Protein AF-A0A953Y9R3-F1 (afdb_monomer_lite)

Structure (mmCIF, N/CA/C/O backbone):
data_AF-A0A953Y9R3-F1
#
_entry.id   AF-A0A953Y9R3-F1
#
loop_
_atom_site.group_PDB
_atom_site.id
_atom_site.type_symbol
_atom_site.label_atom_id
_atom_site.label_alt_id
_atom_site.label_comp_id
_atom_site.label_asym_id
_atom_site.label_entity_id
_atom_site.label_seq_id
_atom_site.pdbx_PDB_ins_code
_atom_site.Cartn_x
_atom_site.Cartn_y
_atom_site.Cartn_z
_atom_site.occupancy
_atom_site.B_iso_or_equiv
_atom_site.auth_seq_id
_atom_site.auth_comp_id
_atom_site.auth_asym_id
_atom_site.auth_atom_id
_atom_site.pdbx_PDB_model_num
ATOM 1 N N . ALA A 1 1 ? 25.448 0.856 -17.865 1.00 59.06 1 ALA A N 1
ATOM 2 C CA . ALA A 1 1 ? 25.068 -0.348 -17.097 1.00 59.06 1 ALA A CA 1
ATOM 3 C C . ALA A 1 1 ? 24.646 -0.024 -15.657 1.00 59.06 1 ALA A C 1
ATOM 5 O O . ALA A 1 1 ? 23.555 -0.421 -15.285 1.00 59.06 1 ALA A O 1
ATOM 6 N N . GLY A 1 2 ? 25.423 0.737 -14.866 1.00 58.81 2 GLY A N 1
ATOM 7 C CA . GLY A 1 2 ? 25.113 0.990 -13.441 1.00 58.81 2 GLY A CA 1
ATOM 8 C C . GLY A 1 2 ? 23.770 1.679 -13.139 1.00 58.81 2 GLY A C 1
ATOM 9 O O . GLY A 1 2 ? 23.054 1.242 -12.250 1.00 58.81 2 GLY A O 1
ATOM 10 N N . TRP A 1 3 ? 23.375 2.696 -13.913 1.00 49.78 3 TRP A N 1
ATOM 11 C CA . TRP A 1 3 ? 22.114 3.427 -13.693 1.00 49.78 3 TRP A CA 1
ATOM 12 C C . TRP A 1 3 ? 20.852 2.580 -13.880 1.00 49.78 3 TRP A C 1
ATOM 14 O O . TRP A 1 3 ? 19.863 2.800 -13.192 1.00 49.78 3 TRP A O 1
ATOM 24 N N . LEU A 1 4 ? 20.900 1.589 -14.775 1.00 56.12 4 LEU A N 1
ATOM 25 C CA . LEU A 1 4 ? 19.766 0.702 -15.023 1.00 56.12 4 LEU A CA 1
ATOM 26 C C . LEU A 1 4 ? 19.543 -0.229 -13.823 1.00 56.12 4 LEU A C 1
ATOM 28 O O . LEU A 1 4 ? 18.420 -0.376 -13.372 1.00 56.12 4 LEU A O 1
ATOM 32 N N . VAL A 1 5 ? 20.625 -0.767 -13.247 1.00 59.78 5 VAL A N 1
ATOM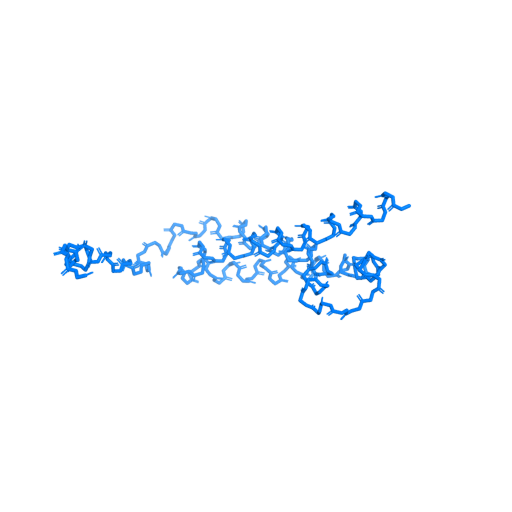 33 C CA . VAL A 1 5 ? 20.586 -1.633 -12.054 1.00 59.78 5 VAL A CA 1
ATOM 34 C C . VAL A 1 5 ? 20.070 -0.880 -10.821 1.00 59.78 5 VAL A C 1
ATOM 36 O O . VAL A 1 5 ? 19.333 -1.434 -10.008 1.00 59.78 5 VAL A O 1
ATOM 39 N N . VAL A 1 6 ? 20.417 0.402 -10.680 1.00 61.16 6 VAL A N 1
ATOM 40 C CA . VAL A 1 6 ? 19.901 1.254 -9.592 1.00 61.16 6 VAL A CA 1
ATOM 41 C C . VAL A 1 6 ? 18.417 1.584 -9.801 1.00 61.16 6 VAL A C 1
ATOM 43 O O . VAL A 1 6 ? 17.641 1.557 -8.850 1.00 61.16 6 VAL A O 1
ATOM 46 N N . ALA A 1 7 ? 17.994 1.845 -11.040 1.00 61.16 7 ALA A N 1
ATOM 47 C CA . ALA A 1 7 ? 16.589 2.099 -11.353 1.00 61.16 7 ALA A CA 1
ATOM 48 C C . ALA A 1 7 ? 15.705 0.854 -11.142 1.00 61.16 7 ALA A C 1
ATOM 50 O O . ALA A 1 7 ? 14.636 0.964 -10.546 1.00 61.16 7 ALA A O 1
ATOM 51 N N . THR A 1 8 ? 16.158 -0.335 -11.558 1.00 62.16 8 THR A N 1
ATOM 52 C CA . THR A 1 8 ? 15.416 -1.595 -11.368 1.00 62.16 8 THR A CA 1
ATOM 53 C C . THR A 1 8 ? 15.257 -1.972 -9.902 1.00 62.16 8 THR A C 1
ATOM 55 O O . THR A 1 8 ? 14.164 -2.333 -9.469 1.00 62.16 8 THR A O 1
ATOM 58 N N . SER A 1 9 ? 16.334 -1.852 -9.125 1.00 69.31 9 SER A N 1
ATOM 59 C CA . SER A 1 9 ? 16.309 -2.102 -7.681 1.00 69.31 9 SER A CA 1
ATOM 60 C C . SER A 1 9 ? 15.438 -1.088 -6.940 1.00 69.31 9 SER A C 1
ATOM 62 O O . SER A 1 9 ? 14.701 -1.477 -6.037 1.00 69.31 9 SER A O 1
ATOM 64 N N . GLY A 1 10 ? 15.440 0.179 -7.365 1.00 74.19 10 GLY A N 1
ATOM 65 C CA . GLY A 1 10 ? 14.557 1.213 -6.823 1.00 74.19 10 GLY A CA 1
ATOM 66 C C . GLY A 1 10 ? 13.074 0.957 -7.106 1.00 74.19 10 GLY A C 1
ATOM 67 O O . GLY A 1 10 ? 12.260 1.038 -6.189 1.00 74.19 10 GLY A O 1
ATOM 68 N N . CYS A 1 11 ? 12.712 0.600 -8.344 1.00 79.38 11 CYS A N 1
ATOM 69 C CA . CYS A 1 11 ? 11.326 0.280 -8.710 1.00 79.38 11 CYS A CA 1
ATOM 70 C C . CYS A 1 11 ? 10.805 -0.945 -7.953 1.00 79.38 11 CYS A C 1
ATOM 72 O O . CYS A 1 11 ? 9.733 -0.883 -7.350 1.00 79.38 11 CYS A O 1
ATOM 74 N N . ARG A 1 12 ? 11.603 -2.019 -7.917 1.00 78.75 12 ARG A N 1
ATOM 75 C CA . ARG A 1 12 ? 11.283 -3.232 -7.163 1.00 78.75 12 ARG A CA 1
ATOM 76 C C . ARG A 1 12 ? 11.130 -2.948 -5.669 1.00 78.75 12 ARG A C 1
ATOM 78 O O . ARG A 1 12 ? 10.132 -3.351 -5.080 1.00 78.75 12 ARG A O 1
ATOM 85 N N . GLY A 1 13 ? 12.075 -2.212 -5.082 1.00 82.38 13 GLY A N 1
ATOM 86 C CA . GLY A 1 13 ? 12.032 -1.837 -3.669 1.00 82.38 13 GLY A CA 1
ATOM 87 C C . GLY A 1 13 ? 10.820 -0.970 -3.322 1.00 82.38 13 GLY A C 1
ATOM 88 O O . GLY A 1 13 ? 10.203 -1.180 -2.284 1.00 82.38 13 GLY A O 1
ATOM 89 N N . ALA A 1 14 ? 10.418 -0.048 -4.203 1.00 84.62 14 ALA A N 1
ATOM 90 C CA . ALA A 1 14 ? 9.204 0.748 -4.015 1.00 84.62 14 ALA A CA 1
ATOM 91 C C . ALA A 1 14 ? 7.930 -0.114 -4.062 1.00 84.62 14 ALA A C 1
ATOM 93 O O . ALA A 1 14 ? 7.031 0.071 -3.240 1.00 84.62 14 ALA A O 1
ATOM 94 N N . GLY A 1 15 ? 7.865 -1.082 -4.982 1.00 85.31 15 GLY A N 1
ATOM 95 C CA . GLY A 1 15 ? 6.776 -2.056 -5.049 1.00 85.31 15 GLY A CA 1
ATOM 96 C C . GLY A 1 15 ? 6.677 -2.902 -3.779 1.00 85.31 15 GLY A C 1
ATOM 97 O O . GLY A 1 15 ? 5.613 -2.959 -3.162 1.00 85.31 15 GLY A O 1
ATOM 98 N N . GLU A 1 16 ? 7.791 -3.495 -3.349 1.00 88.06 16 GLU A N 1
ATOM 99 C CA . GLU A 1 16 ? 7.875 -4.308 -2.128 1.00 88.06 16 GLU A CA 1
ATOM 100 C C . GLU A 1 16 ? 7.519 -3.490 -0.878 1.00 88.06 16 GLU A C 1
ATOM 102 O O . GLU A 1 16 ? 6.675 -3.918 -0.094 1.00 88.06 16 GLU A O 1
ATOM 107 N N . TRP A 1 17 ? 8.059 -2.277 -0.739 1.00 89.94 17 TRP A N 1
ATOM 108 C CA . TRP A 1 17 ? 7.750 -1.388 0.382 1.00 89.94 17 TRP A CA 1
ATOM 109 C C . TRP A 1 17 ? 6.277 -0.968 0.414 1.00 89.94 17 TRP A C 1
ATOM 111 O O . TRP A 1 17 ? 5.654 -0.983 1.471 1.00 89.94 17 TRP A O 1
ATOM 121 N N . SER A 1 18 ? 5.682 -0.635 -0.736 1.00 88.94 18 SER A N 1
ATOM 122 C CA . SER A 1 18 ? 4.258 -0.278 -0.793 1.00 88.94 18 SER A CA 1
ATOM 123 C C . SER A 1 18 ? 3.346 -1.459 -0.438 1.00 88.94 18 SER A C 1
ATOM 125 O O . SER A 1 18 ? 2.307 -1.272 0.198 1.00 88.94 18 SER A O 1
ATOM 127 N N . SER A 1 19 ? 3.752 -2.679 -0.805 1.00 90.19 19 SER A N 1
ATOM 128 C CA . SER A 1 19 ? 3.064 -3.909 -0.416 1.00 90.19 19 SER A CA 1
ATOM 129 C C . SER A 1 19 ? 3.183 -4.160 1.084 1.00 90.19 19 SER A C 1
ATOM 131 O O . SER A 1 19 ? 2.187 -4.506 1.714 1.00 90.19 19 SER A O 1
ATOM 133 N N . ASP A 1 20 ? 4.376 -3.991 1.650 1.00 91.56 20 ASP A N 1
ATOM 134 C CA . ASP A 1 20 ? 4.630 -4.158 3.083 1.00 91.56 20 ASP A CA 1
ATOM 135 C C . ASP A 1 20 ? 3.845 -3.136 3.915 1.00 91.56 20 ASP A C 1
ATOM 137 O O . ASP A 1 20 ? 3.179 -3.497 4.888 1.00 91.56 20 ASP A O 1
ATOM 141 N N . LEU A 1 21 ? 3.815 -1.879 3.461 1.00 89.50 21 LEU A N 1
ATOM 142 C CA . LEU A 1 21 ? 2.994 -0.823 4.043 1.00 89.50 21 LEU A CA 1
ATOM 143 C C . LEU A 1 21 ? 1.518 -1.233 4.061 1.00 89.50 21 LEU A C 1
ATOM 145 O O . LEU A 1 21 ? 0.903 -1.204 5.121 1.00 89.50 21 LEU A O 1
ATOM 149 N N . TYR A 1 22 ? 0.969 -1.661 2.918 1.00 91.69 22 TYR A N 1
ATOM 150 C CA . TYR A 1 22 ? -0.423 -2.104 2.813 1.00 91.69 22 TYR A CA 1
ATOM 151 C C . TYR A 1 22 ? -0.739 -3.281 3.746 1.00 91.69 22 TYR A C 1
ATOM 153 O O . TYR A 1 22 ? -1.766 -3.263 4.432 1.00 91.69 22 TYR A O 1
ATOM 161 N N . VAL A 1 23 ? 0.118 -4.306 3.777 1.00 93.12 23 VAL A N 1
ATOM 162 C CA . VAL A 1 23 ? -0.063 -5.490 4.634 1.00 93.12 23 VAL A CA 1
ATOM 163 C C . VAL A 1 23 ? -0.035 -5.084 6.104 1.00 93.12 23 VAL A C 1
ATOM 165 O O . VAL A 1 23 ? -0.937 -5.446 6.854 1.00 93.12 23 VAL A O 1
ATOM 168 N N . THR A 1 24 ? 0.937 -4.263 6.496 1.00 90.56 24 THR A N 1
ATOM 169 C CA . THR A 1 24 ? 1.081 -3.792 7.876 1.00 90.56 24 THR A CA 1
ATOM 170 C C . THR A 1 24 ? -0.118 -2.951 8.305 1.00 90.56 24 THR A C 1
ATOM 172 O O . THR A 1 24 ? -0.713 -3.203 9.351 1.00 9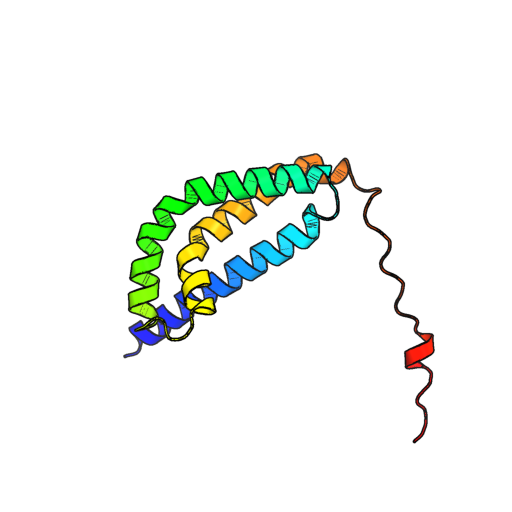0.56 24 THR A O 1
ATOM 175 N N . THR A 1 25 ? -0.531 -1.969 7.499 1.00 89.88 25 THR A N 1
ATOM 176 C CA . THR A 1 25 ? -1.645 -1.087 7.872 1.00 89.88 25 THR A CA 1
ATOM 177 C C . THR A 1 25 ? -2.988 -1.806 7.824 1.00 89.88 25 THR A C 1
ATOM 179 O O . THR A 1 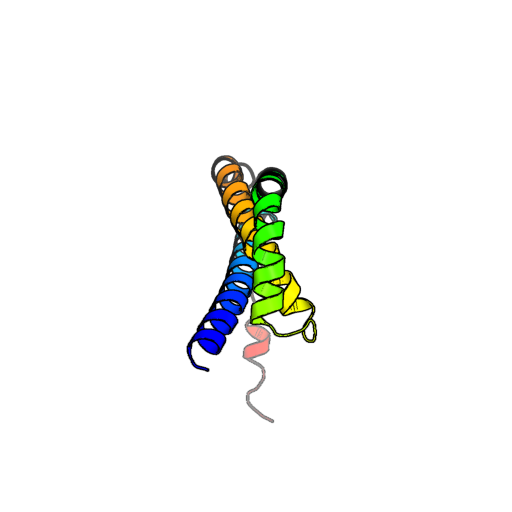25 ? -3.832 -1.566 8.686 1.00 89.88 25 THR A O 1
ATOM 182 N N . SER A 1 26 ? -3.193 -2.723 6.874 1.00 89.44 26 SER A N 1
ATOM 183 C CA . SER A 1 26 ? -4.409 -3.543 6.860 1.00 89.44 26 SER A CA 1
ATOM 184 C C . SER A 1 26 ? -4.477 -4.452 8.085 1.00 89.44 26 SER A C 1
ATOM 186 O O . SER A 1 26 ? -5.486 -4.409 8.778 1.00 89.44 26 SER A O 1
ATOM 188 N N . ALA A 1 27 ? -3.398 -5.157 8.441 1.00 88.38 27 ALA A N 1
ATOM 189 C CA . ALA A 1 27 ? -3.358 -6.000 9.637 1.00 88.38 27 ALA A CA 1
ATOM 190 C C . ALA A 1 27 ? -3.715 -5.239 10.928 1.00 88.38 27 ALA A C 1
ATOM 192 O O . ALA A 1 27 ? -4.374 -5.796 11.801 1.00 88.38 27 ALA A O 1
ATOM 193 N N . VAL A 1 28 ? -3.344 -3.957 11.030 1.00 87.88 28 VAL A N 1
ATOM 194 C CA . VAL A 1 28 ? -3.708 -3.106 12.173 1.00 87.88 28 VAL A CA 1
ATOM 195 C C . VAL A 1 28 ? -5.183 -2.697 12.136 1.00 87.88 28 VAL A C 1
ATOM 197 O O . VAL A 1 28 ? -5.881 -2.831 13.138 1.00 87.88 28 VAL A O 1
ATOM 200 N N . PHE A 1 29 ? -5.686 -2.178 11.012 1.00 87.12 29 PHE A N 1
ATOM 201 C CA . PHE A 1 29 ? -6.999 -1.518 10.989 1.00 87.12 29 PHE A CA 1
ATOM 202 C C . PHE A 1 29 ? -8.174 -2.430 10.624 1.00 87.12 29 PHE A C 1
ATOM 204 O O . PHE A 1 29 ? -9.300 -2.124 11.019 1.00 87.12 29 PHE A O 1
ATOM 211 N N . THR A 1 30 ? -7.963 -3.520 9.883 1.00 86.81 30 THR A N 1
ATOM 212 C CA . THR A 1 30 ? -9.053 -4.386 9.395 1.00 86.81 30 THR A CA 1
ATOM 213 C C . THR A 1 30 ? -9.687 -5.318 10.432 1.00 86.81 30 THR A C 1
ATOM 215 O O . THR A 1 30 ? -10.857 -5.646 10.234 1.00 86.81 30 THR A O 1
ATOM 218 N N . PRO A 1 31 ? -9.015 -5.744 11.525 1.00 86.44 31 PRO A N 1
ATOM 219 C CA . PRO A 1 31 ? -9.659 -6.561 12.560 1.00 86.44 31 PRO A CA 1
ATOM 220 C C . PRO A 1 31 ? -10.820 -5.853 13.272 1.00 86.44 31 PRO A C 1
ATOM 222 O O . PRO A 1 31 ? -11.791 -6.488 13.672 1.00 86.44 31 PRO A O 1
ATOM 225 N N . ASN A 1 32 ? -10.752 -4.527 13.406 1.00 83.94 32 ASN A N 1
ATOM 226 C CA . ASN A 1 32 ? -11.844 -3.725 13.945 1.00 83.94 32 ASN A CA 1
ATOM 227 C C . ASN A 1 32 ? -12.756 -3.269 12.784 1.00 83.94 32 ASN A C 1
ATOM 229 O O . ASN A 1 32 ? -12.292 -2.556 11.898 1.00 83.94 32 ASN A O 1
ATOM 233 N N . PRO A 1 33 ? -14.060 -3.605 12.777 1.00 84.19 33 PRO A N 1
ATOM 234 C CA . PRO A 1 33 ? -14.949 -3.302 11.654 1.00 84.19 33 PRO A CA 1
ATOM 235 C C . PRO A 1 33 ? -15.143 -1.796 11.413 1.00 84.19 33 PRO A C 1
ATOM 237 O O . PRO A 1 33 ? -15.277 -1.374 10.263 1.00 84.19 33 PRO A O 1
ATOM 240 N N . ALA A 1 34 ? -15.126 -0.974 12.468 1.00 85.19 34 ALA A N 1
ATOM 241 C CA . ALA A 1 34 ? -15.267 0.475 12.346 1.00 85.19 34 ALA A CA 1
ATOM 242 C C . ALA A 1 34 ? -14.034 1.097 11.674 1.00 85.19 34 ALA A C 1
ATOM 244 O O . ALA A 1 34 ? -14.183 1.885 10.740 1.00 85.19 34 ALA A O 1
ATOM 245 N N . SER A 1 35 ? -12.828 0.697 12.093 1.00 87.38 35 SER A N 1
ATOM 246 C CA . SER A 1 35 ? -11.589 1.145 11.447 1.00 87.38 35 SER A CA 1
ATOM 247 C C . SER A 1 35 ? -11.337 0.470 10.101 1.00 87.38 35 SER A C 1
ATOM 249 O O . SER A 1 35 ? -10.743 1.078 9.221 1.00 87.38 35 SER A O 1
ATOM 251 N N . GLY A 1 36 ? -11.817 -0.754 9.895 1.00 88.25 36 GLY A N 1
ATOM 252 C CA . GLY A 1 36 ? -11.687 -1.478 8.635 1.00 88.25 36 GLY A CA 1
ATOM 253 C C . GLY A 1 36 ? -12.475 -0.801 7.517 1.00 88.25 36 GLY A C 1
ATOM 254 O O . GLY A 1 36 ? -11.948 -0.588 6.425 1.00 88.25 36 GLY A O 1
ATOM 255 N N . LEU A 1 37 ? -13.713 -0.377 7.798 1.00 90.81 37 LEU A N 1
ATOM 256 C CA . LEU A 1 37 ? -14.530 0.373 6.840 1.00 90.81 37 LEU A CA 1
ATOM 257 C C . LEU A 1 37 ? -13.885 1.707 6.456 1.00 90.81 37 LEU A C 1
ATOM 259 O O . LEU A 1 37 ? -13.803 2.032 5.267 1.00 90.81 37 LEU A O 1
ATOM 263 N N . THR A 1 38 ? -13.391 2.473 7.432 1.00 91.38 38 THR A N 1
ATOM 264 C CA . THR A 1 38 ? -12.683 3.729 7.141 1.00 91.38 38 THR A CA 1
ATOM 265 C C . THR A 1 38 ? -11.373 3.484 6.403 1.00 91.38 38 THR A C 1
ATOM 267 O O . THR A 1 38 ? -11.040 4.255 5.502 1.00 91.38 38 THR A O 1
ATOM 270 N N . TYR A 1 39 ? -10.676 2.388 6.716 1.00 93.00 39 TYR A N 1
ATOM 271 C CA . TYR A 1 39 ? -9.414 2.022 6.085 1.00 93.00 39 TYR A CA 1
ATOM 272 C C . TYR A 1 39 ? -9.621 1.730 4.608 1.00 93.00 39 TYR A C 1
ATOM 274 O O . TYR A 1 39 ? -8.968 2.353 3.777 1.00 93.00 39 TYR A O 1
ATOM 282 N N . TYR A 1 40 ? -10.580 0.869 4.260 1.00 94.25 40 TYR A N 1
ATOM 283 C CA . TYR A 1 40 ? -10.872 0.559 2.861 1.00 94.25 40 TYR A CA 1
ATOM 284 C C . TYR A 1 40 ? -11.461 1.744 2.098 1.00 94.25 40 TYR A C 1
ATOM 286 O O . TYR A 1 40 ? -11.164 1.912 0.915 1.00 94.25 40 TYR A O 1
ATOM 294 N N . THR A 1 41 ? -12.236 2.603 2.764 1.00 94.75 41 THR A N 1
ATOM 295 C CA . THR A 1 41 ? -12.737 3.840 2.147 1.00 94.75 41 THR A CA 1
ATOM 296 C C . THR A 1 41 ? -11.581 4.779 1.800 1.00 94.75 41 THR A C 1
ATOM 298 O O . THR A 1 41 ? -11.480 5.242 0.663 1.00 94.75 41 THR A O 1
ATOM 301 N N . GLY A 1 42 ? -10.670 5.024 2.746 1.00 93.56 42 GLY A N 1
ATOM 302 C CA . GLY A 1 42 ? -9.482 5.842 2.505 1.00 93.56 42 GLY A CA 1
ATOM 303 C C . GLY A 1 42 ? -8.522 5.206 1.507 1.00 93.56 42 GLY A C 1
ATOM 304 O O . GLY A 1 42 ? -7.983 5.907 0.656 1.00 93.56 42 GLY A O 1
ATOM 305 N N . LEU A 1 43 ? -8.381 3.882 1.536 1.00 93.88 43 LEU A N 1
ATOM 306 C CA . LEU A 1 43 ? -7.587 3.139 0.570 1.00 93.88 43 LEU A CA 1
ATOM 307 C C . LEU A 1 43 ? -8.142 3.282 -0.841 1.00 93.88 43 LEU A C 1
ATOM 309 O O . 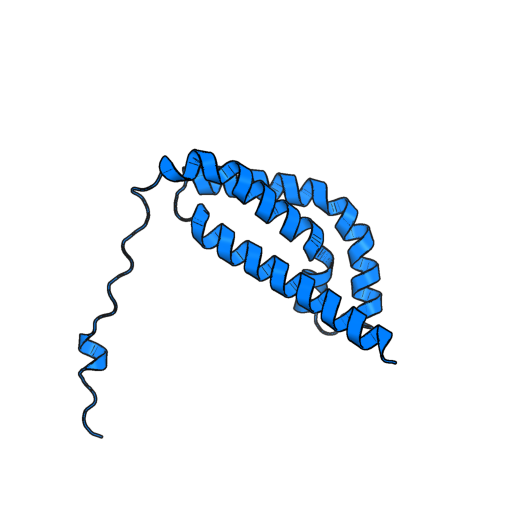LEU A 1 43 ? -7.383 3.613 -1.745 1.00 93.88 43 LEU A O 1
ATOM 313 N N . GLY A 1 44 ? -9.449 3.105 -1.034 1.00 94.75 44 GLY A N 1
ATOM 314 C CA . GLY A 1 44 ? -10.093 3.282 -2.334 1.00 94.75 44 GLY A CA 1
ATOM 315 C C . GLY A 1 44 ? -9.960 4.712 -2.861 1.00 94.75 44 GLY A C 1
ATOM 316 O O . GLY A 1 44 ? -9.594 4.911 -4.019 1.00 94.75 44 GLY A O 1
ATOM 317 N N . LEU A 1 45 ? -10.184 5.712 -2.002 1.00 94.44 45 LEU A N 1
ATOM 318 C CA . LEU A 1 45 ? -10.011 7.123 -2.362 1.00 94.44 45 LEU A CA 1
ATOM 319 C C . LEU A 1 45 ? -8.560 7.441 -2.731 1.00 94.44 45 LEU A C 1
ATOM 321 O O . LEU A 1 45 ? -8.304 8.057 -3.763 1.00 94.44 45 LEU A O 1
ATOM 325 N N . GLY A 1 46 ? -7.604 7.000 -1.916 1.00 92.31 46 GLY A N 1
ATOM 326 C CA . GLY A 1 46 ? -6.191 7.269 -2.144 1.00 92.31 46 GLY A CA 1
ATOM 327 C C . GLY A 1 46 ? -5.664 6.525 -3.368 1.00 92.31 46 GLY A C 1
ATOM 328 O O . GLY A 1 46 ? -4.904 7.087 -4.152 1.00 92.31 46 GLY A O 1
ATOM 329 N N . PHE A 1 47 ? -6.148 5.309 -3.608 1.00 91.56 47 PHE A N 1
ATOM 330 C CA . PHE A 1 47 ? -5.841 4.564 -4.820 1.00 91.56 47 PHE A CA 1
ATOM 331 C C . PHE A 1 47 ? -6.381 5.277 -6.064 1.00 91.56 47 PHE A C 1
ATOM 333 O O . PHE A 1 47 ? -5.646 5.448 -7.031 1.00 91.56 47 PHE A O 1
ATOM 340 N N . ALA A 1 48 ? -7.628 5.759 -6.038 1.00 92.88 48 ALA A N 1
ATOM 341 C CA . ALA A 1 48 ? -8.213 6.509 -7.149 1.00 92.88 48 ALA A CA 1
ATOM 342 C C . ALA A 1 48 ? -7.461 7.823 -7.428 1.00 92.88 48 ALA A C 1
ATOM 344 O O . ALA A 1 48 ? -7.212 8.158 -8.585 1.00 92.88 48 ALA A O 1
ATOM 345 N N . LEU A 1 49 ? -7.046 8.540 -6.378 1.00 91.50 49 LEU A N 1
ATOM 346 C CA . LEU A 1 49 ? -6.237 9.758 -6.493 1.00 91.50 49 LEU A CA 1
ATOM 347 C C . LEU A 1 49 ? -4.812 9.479 -6.984 1.00 91.50 49 LEU A C 1
ATOM 349 O O . LEU A 1 49 ? -4.235 10.300 -7.694 1.00 91.50 49 LEU A O 1
ATOM 353 N N . GLY A 1 50 ? -4.245 8.330 -6.615 1.00 87.44 50 GLY A N 1
ATOM 354 C CA . GLY A 1 50 ? -2.930 7.879 -7.059 1.00 87.44 50 GLY A CA 1
ATOM 355 C C . GLY A 1 50 ? -2.941 7.187 -8.424 1.00 87.44 50 GLY A C 1
ATOM 356 O O . GLY A 1 50 ? -1.887 7.048 -9.036 1.00 87.44 50 GLY A O 1
ATOM 357 N N . PHE A 1 51 ? -4.103 6.795 -8.948 1.00 89.00 51 PHE A N 1
ATOM 358 C CA . PHE A 1 51 ? -4.226 6.096 -10.229 1.00 89.00 51 PHE A CA 1
ATOM 359 C C . PHE A 1 51 ? -3.611 6.856 -11.421 1.00 89.00 51 PHE A C 1
ATOM 361 O O . PHE A 1 51 ? -2.940 6.226 -12.239 1.00 89.00 51 PHE A O 1
ATOM 368 N N . PRO A 1 52 ? -3.720 8.196 -11.532 1.00 88.81 52 PRO A N 1
ATOM 369 C CA . PRO A 1 52 ? -2.994 8.946 -12.557 1.00 88.81 52 PRO A CA 1
ATOM 370 C C . PRO A 1 52 ? -1.469 8.761 -12.482 1.00 88.81 52 PRO A C 1
ATOM 372 O O . PRO A 1 52 ? -0.799 8.770 -13.512 1.00 88.81 52 PRO A O 1
ATOM 375 N N . LEU A 1 53 ? -0.910 8.537 -11.287 1.00 85.44 53 LEU A N 1
ATOM 376 C CA . LEU A 1 53 ? 0.515 8.239 -11.104 1.00 85.44 53 LEU A CA 1
ATOM 377 C C . LEU A 1 53 ? 0.861 6.809 -11.550 1.00 85.44 53 LEU A C 1
ATOM 379 O O . LEU A 1 53 ? 2.001 6.560 -11.947 1.00 85.44 53 LEU A O 1
ATOM 383 N N . CYS A 1 54 ? -0.106 5.884 -11.562 1.00 84.69 54 CYS A N 1
ATOM 384 C CA . CYS A 1 54 ? 0.056 4.552 -12.161 1.00 84.69 54 CYS A CA 1
ATOM 385 C C . CYS A 1 54 ? 0.318 4.638 -13.669 1.00 84.69 54 CYS A C 1
ATOM 387 O O . CYS A 1 54 ? 1.128 3.882 -14.194 1.00 84.69 54 CYS A O 1
ATOM 389 N N . LEU A 1 55 ? -0.283 5.609 -14.367 1.00 82.56 55 LEU A N 1
ATOM 390 C CA . LEU A 1 55 ? -0.045 5.812 -15.804 1.00 82.56 55 LEU A CA 1
ATOM 391 C C . LEU A 1 55 ? 1.402 6.226 -16.115 1.00 82.56 55 LEU A C 1
ATOM 393 O O . LEU A 1 55 ? 1.892 5.961 -17.209 1.00 82.56 55 LEU A O 1
ATOM 397 N N . VAL A 1 56 ? 2.088 6.858 -15.158 1.00 83.06 56 VAL A N 1
ATOM 398 C CA . VAL A 1 56 ? 3.499 7.263 -15.283 1.00 83.06 56 VAL A CA 1
ATOM 399 C C . VAL A 1 56 ? 4.440 6.176 -14.766 1.00 83.06 56 VAL A C 1
ATOM 401 O O . VAL A 1 56 ? 5.481 5.916 -15.364 1.00 83.06 56 VAL A O 1
ATOM 404 N N . SER A 1 57 ? 4.083 5.510 -13.670 1.00 82.06 57 SER A N 1
ATOM 405 C CA . SER A 1 57 ? 4.907 4.444 -13.087 1.00 82.06 57 SER A CA 1
ATOM 406 C C . SER A 1 57 ? 4.862 3.143 -13.887 1.00 82.06 57 SER A C 1
ATOM 408 O O . SER A 1 57 ? 5.860 2.432 -13.901 1.00 82.06 57 SER A O 1
ATOM 410 N N . TRP A 1 58 ? 3.792 2.862 -14.633 1.00 83.06 58 TRP A N 1
ATOM 411 C CA . TRP A 1 58 ? 3.711 1.704 -15.529 1.00 83.06 58 TRP A CA 1
ATOM 412 C C . TRP A 1 58 ? 4.799 1.688 -16.620 1.00 83.06 58 TRP A C 1
ATOM 414 O O . TRP A 1 58 ?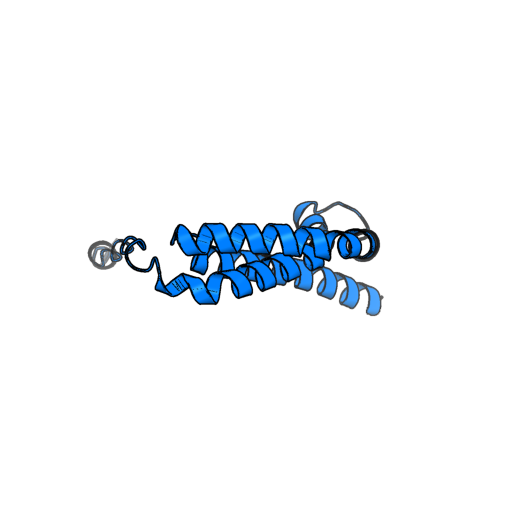 5.523 0.695 -16.708 1.00 83.06 58 TRP A O 1
ATOM 424 N N . PRO A 1 59 ? 4.989 2.735 -17.453 1.00 80.62 59 PRO A N 1
ATOM 425 C CA . PRO A 1 59 ? 6.062 2.740 -18.447 1.00 80.62 59 PRO A CA 1
ATOM 426 C C . PRO A 1 59 ? 7.455 2.774 -17.806 1.00 80.62 59 PRO A C 1
ATOM 428 O O . PRO A 1 59 ? 8.388 2.204 -18.366 1.00 80.62 59 PRO A O 1
ATOM 431 N N . LEU A 1 60 ? 7.602 3.384 -16.623 1.00 79.44 60 LEU A N 1
ATOM 432 C CA . LEU A 1 60 ? 8.852 3.343 -15.857 1.00 79.44 60 LEU A CA 1
ATOM 433 C C . LEU A 1 60 ? 9.169 1.925 -15.367 1.00 79.44 60 LEU A C 1
ATOM 435 O O . LEU A 1 60 ? 10.309 1.485 -15.493 1.00 79.44 60 LEU A O 1
ATOM 439 N N . ALA A 1 61 ? 8.169 1.194 -14.875 1.00 79.75 61 ALA A N 1
ATOM 440 C CA . ALA A 1 61 ? 8.303 -0.205 -14.487 1.00 79.75 61 ALA A CA 1
ATOM 441 C C . ALA A 1 61 ? 8.614 -1.086 -15.705 1.00 79.75 61 ALA A C 1
ATOM 443 O O . ALA A 1 61 ? 9.508 -1.923 -15.637 1.00 79.75 61 ALA A O 1
ATOM 444 N N . LEU A 1 62 ? 7.959 -0.854 -16.847 1.00 81.50 62 LEU A N 1
ATOM 445 C CA . LEU A 1 62 ? 8.238 -1.580 -18.091 1.00 81.50 62 LEU A CA 1
ATOM 446 C C . LEU A 1 62 ? 9.689 -1.366 -18.549 1.00 81.50 62 LEU A C 1
ATOM 448 O O . LEU A 1 62 ? 10.381 -2.311 -18.921 1.00 81.50 62 LEU A O 1
ATOM 452 N N . TRP A 1 63 ? 10.158 -0.118 -18.491 1.00 77.88 63 TRP A N 1
ATOM 453 C CA . TRP A 1 63 ? 11.521 0.241 -18.864 1.00 77.88 63 TRP A CA 1
ATOM 454 C C . TRP A 1 63 ? 12.562 -0.327 -17.896 1.00 77.88 63 TRP A C 1
ATOM 456 O O . TRP A 1 63 ? 13.601 -0.819 -18.332 1.00 77.88 63 TRP A O 1
ATOM 466 N N . ALA A 1 64 ? 12.277 -0.291 -16.594 1.00 74.44 64 ALA A N 1
ATOM 467 C CA . ALA A 1 64 ? 13.157 -0.836 -15.573 1.00 74.44 64 ALA A CA 1
ATOM 468 C C . ALA A 1 64 ? 13.250 -2.365 -15.684 1.00 74.44 64 ALA A C 1
ATOM 470 O O . ALA A 1 64 ? 14.342 -2.913 -15.742 1.00 74.44 64 ALA A O 1
ATOM 471 N N . HIS A 1 65 ? 12.129 -3.073 -15.780 1.00 72.88 65 HIS A N 1
ATOM 472 C CA . HIS A 1 65 ? 12.136 -4.536 -15.769 1.00 72.88 65 HIS A CA 1
ATOM 473 C C . HIS A 1 65 ? 12.560 -5.170 -17.103 1.00 72.88 65 HIS A C 1
ATOM 475 O O . HIS A 1 65 ? 12.883 -6.353 -17.130 1.00 72.88 65 HIS A O 1
ATOM 481 N N . GLY A 1 66 ? 12.615 -4.404 -18.200 1.00 67.44 66 GLY A N 1
ATOM 482 C CA . GLY A 1 66 ? 13.056 -4.899 -19.510 1.00 67.44 66 GLY A CA 1
ATOM 483 C C . GLY A 1 66 ? 12.102 -5.912 -20.162 1.00 67.44 66 GLY A C 1
ATOM 484 O O . GLY A 1 66 ? 12.448 -6.491 -21.188 1.00 67.44 66 GLY A O 1
ATOM 485 N N . GLY A 1 67 ? 10.916 -6.114 -19.580 1.00 63.84 67 GLY A N 1
ATOM 486 C CA . GLY A 1 67 ? 9.933 -7.133 -19.947 1.00 63.84 67 GLY A CA 1
ATOM 487 C C . GLY A 1 67 ? 8.948 -7.397 -18.801 1.00 63.84 67 GLY A C 1
ATOM 488 O O . GLY A 1 67 ? 9.091 -6.828 -17.718 1.00 63.84 67 GLY A O 1
ATOM 489 N N . VAL A 1 68 ? 7.946 -8.251 -19.039 1.00 65.25 68 VAL A N 1
ATOM 490 C CA . VAL A 1 68 ? 6.924 -8.660 -18.047 1.00 65.25 68 VAL A CA 1
ATOM 491 C C . VAL A 1 68 ? 7.182 -10.097 -17.561 1.00 65.25 68 VAL A C 1
ATOM 493 O O . VAL A 1 68 ? 6.262 -10.865 -17.326 1.00 65.25 68 VAL A O 1
ATOM 496 N N . ASP A 1 69 ? 8.449 -10.502 -17.445 1.00 63.72 69 ASP A N 1
ATOM 497 C CA . ASP A 1 69 ? 8.793 -11.887 -17.078 1.00 63.72 69 ASP A CA 1
ATOM 498 C C . ASP A 1 69 ? 8.453 -12.223 -15.606 1.00 63.72 69 ASP A C 1
ATOM 500 O O . ASP A 1 69 ? 8.366 -13.392 -15.237 1.00 63.72 69 ASP A O 1
ATOM 504 N N . ASP A 1 70 ? 8.230 -11.203 -14.766 1.00 72.38 70 ASP A N 1
ATOM 505 C CA . ASP A 1 70 ? 7.771 -11.314 -13.374 1.00 72.38 70 ASP A CA 1
ATOM 506 C C . ASP A 1 70 ? 6.536 -10.424 -13.156 1.00 72.38 70 ASP A C 1
ATOM 508 O O . ASP A 1 70 ? 6.639 -9.270 -12.720 1.00 72.38 70 ASP A O 1
ATOM 512 N N . ASP A 1 71 ? 5.359 -10.971 -13.482 1.00 74.19 71 ASP A N 1
ATOM 513 C CA . ASP A 1 71 ? 4.056 -10.294 -13.396 1.00 74.19 71 ASP A CA 1
ATOM 514 C C . ASP A 1 71 ? 3.792 -9.679 -12.013 1.00 74.19 71 ASP A C 1
ATOM 516 O O . ASP A 1 71 ? 3.186 -8.607 -11.900 1.00 74.19 71 ASP A O 1
ATOM 520 N N . ARG A 1 72 ? 4.258 -10.334 -10.939 1.00 77.25 72 ARG A N 1
ATOM 521 C CA . ARG A 1 72 ? 3.996 -9.894 -9.564 1.00 77.25 72 ARG A CA 1
ATOM 522 C C . ARG A 1 72 ? 4.843 -8.683 -9.205 1.00 77.25 72 ARG A C 1
ATOM 524 O O . ARG A 1 72 ? 4.296 -7.686 -8.728 1.00 77.25 72 ARG A O 1
ATOM 531 N N . THR A 1 73 ? 6.157 -8.745 -9.407 1.00 76.69 73 THR A N 1
ATOM 532 C CA . THR A 1 73 ? 7.035 -7.613 -9.078 1.00 76.69 73 THR A CA 1
ATOM 533 C C . THR A 1 73 ? 6.789 -6.430 -10.012 1.00 76.69 73 THR A C 1
ATOM 535 O O . THR A 1 73 ? 6.783 -5.283 -9.552 1.00 76.69 73 THR A O 1
ATOM 538 N N . PHE A 1 74 ? 6.509 -6.690 -11.290 1.00 82.06 74 PHE A N 1
ATOM 539 C CA . PHE A 1 74 ? 6.093 -5.664 -12.243 1.00 82.06 74 PHE A CA 1
ATOM 540 C C . PHE A 1 74 ? 4.795 -4.974 -11.795 1.00 82.06 74 PHE A C 1
ATOM 542 O O . PHE A 1 74 ? 4.761 -3.747 -11.678 1.00 82.06 74 PHE A O 1
ATOM 549 N N . GLY A 1 75 ? 3.757 -5.756 -11.475 1.00 82.81 75 GLY A N 1
ATOM 550 C CA . GLY A 1 75 ? 2.465 -5.237 -11.031 1.00 82.81 75 GLY A CA 1
ATOM 551 C C . GLY A 1 75 ? 2.581 -4.382 -9.770 1.00 82.81 75 GLY A C 1
ATOM 552 O O . GLY A 1 75 ? 2.074 -3.262 -9.746 1.00 82.81 75 GLY A O 1
ATOM 553 N N . LEU A 1 76 ? 3.314 -4.860 -8.757 1.00 82.44 76 LEU A N 1
ATOM 554 C CA . LEU A 1 76 ? 3.555 -4.113 -7.517 1.00 82.44 76 LEU A CA 1
ATOM 555 C C . LEU A 1 76 ? 4.302 -2.800 -7.765 1.00 82.44 76 LEU A C 1
ATOM 557 O O . LEU A 1 76 ? 3.935 -1.769 -7.207 1.00 82.44 76 LEU A O 1
ATOM 561 N N . SER A 1 77 ? 5.316 -2.812 -8.630 1.00 83.00 77 SER A N 1
ATOM 562 C CA . SER A 1 77 ? 6.088 -1.608 -8.958 1.00 83.00 77 SER A CA 1
ATOM 563 C C . SER A 1 77 ? 5.229 -0.568 -9.690 1.00 83.00 77 SER A C 1
ATOM 565 O O . SER A 1 77 ? 5.309 0.624 -9.379 1.00 83.00 77 SER A O 1
ATOM 567 N N . ALA A 1 78 ? 4.365 -1.018 -10.609 1.00 86.31 78 ALA A N 1
ATOM 568 C CA . ALA A 1 78 ? 3.477 -0.170 -11.406 1.00 86.31 78 ALA A CA 1
ATOM 569 C C . ALA A 1 78 ? 2.322 0.445 -10.597 1.00 86.31 78 ALA A C 1
ATOM 571 O O . ALA A 1 78 ? 1.877 1.547 -10.910 1.00 86.31 78 ALA A O 1
ATOM 572 N N . ILE A 1 79 ? 1.828 -0.235 -9.558 1.00 89.56 79 ILE A N 1
ATOM 573 C CA . ILE A 1 79 ? 0.757 0.302 -8.699 1.00 89.56 79 ILE A CA 1
ATOM 574 C C . ILE A 1 79 ? 1.278 0.939 -7.409 1.00 89.56 79 ILE A C 1
ATOM 576 O O . ILE A 1 79 ? 0.477 1.491 -6.653 1.00 89.56 79 ILE A O 1
ATOM 580 N N . SER A 1 80 ? 2.592 0.891 -7.151 1.00 90.69 80 SER A N 1
ATOM 581 C CA . SER A 1 80 ? 3.184 1.358 -5.890 1.00 90.69 80 SER A CA 1
ATOM 582 C C . SER A 1 80 ? 2.763 2.775 -5.481 1.00 90.69 80 SER A C 1
ATOM 584 O O . SER A 1 80 ? 2.470 2.963 -4.296 1.00 90.69 80 SER A O 1
ATOM 586 N N . PRO A 1 81 ? 2.614 3.767 -6.391 1.00 87.31 81 PRO A N 1
ATOM 587 C CA . PRO A 1 81 ? 2.184 5.104 -5.988 1.00 87.31 81 PRO A CA 1
ATOM 588 C C . PRO A 1 81 ? 0.742 5.120 -5.472 1.00 87.31 81 PRO A C 1
ATOM 590 O O . PRO A 1 81 ? 0.463 5.719 -4.434 1.00 87.31 81 PRO A O 1
ATOM 593 N N . ALA A 1 82 ? -0.172 4.432 -6.162 1.00 91.25 82 ALA A N 1
ATOM 594 C CA . ALA A 1 82 ? -1.572 4.348 -5.756 1.00 91.25 82 ALA A CA 1
ATOM 595 C C . ALA A 1 82 ? -1.753 3.503 -4.494 1.00 91.25 82 ALA A C 1
ATOM 597 O O . ALA A 1 82 ? -2.526 3.883 -3.616 1.00 91.25 82 ALA A O 1
ATOM 598 N N . LEU A 1 83 ? -1.012 2.400 -4.363 1.00 90.81 83 LEU A N 1
ATOM 599 C CA . LEU A 1 83 ? -1.055 1.547 -3.177 1.00 90.81 83 LEU A CA 1
ATOM 600 C C . LEU A 1 83 ? -0.506 2.271 -1.941 1.00 90.81 83 LEU A C 1
ATOM 602 O O . LEU A 1 83 ? -1.101 2.195 -0.866 1.00 90.81 83 LEU A O 1
ATOM 606 N N . THR A 1 84 ? 0.576 3.035 -2.105 1.00 93.06 84 THR A N 1
ATOM 607 C CA . THR A 1 84 ? 1.142 3.874 -1.039 1.00 93.06 84 THR A CA 1
ATOM 608 C C . THR A 1 84 ? 0.145 4.942 -0.605 1.00 93.06 84 THR A C 1
ATOM 610 O O . THR A 1 84 ? -0.162 5.062 0.580 1.00 93.06 84 THR A O 1
ATOM 613 N N . LEU A 1 85 ? -0.395 5.706 -1.558 1.00 91.94 85 LEU A N 1
ATOM 614 C CA . LEU A 1 85 ? -1.306 6.809 -1.255 1.00 91.94 85 LEU A CA 1
ATOM 615 C C . LEU A 1 85 ? -2.629 6.301 -0.663 1.00 91.94 85 LEU A C 1
ATOM 617 O O . LEU A 1 85 ? -3.144 6.891 0.285 1.00 91.94 85 LEU A O 1
ATOM 621 N N . GLY A 1 86 ? -3.124 5.163 -1.155 1.00 93.12 86 GLY A N 1
ATOM 622 C CA . GLY A 1 86 ? -4.236 4.425 -0.563 1.00 93.12 86 GLY A CA 1
ATOM 623 C C . GLY A 1 86 ? -3.960 4.015 0.883 1.00 93.12 86 GLY A C 1
ATOM 624 O O . GLY A 1 86 ? -4.748 4.340 1.765 1.00 93.12 86 GLY A O 1
ATOM 625 N N . SER A 1 87 ? -2.831 3.365 1.159 1.00 93.12 87 SER A N 1
ATOM 626 C CA . SER A 1 87 ? -2.499 2.888 2.513 1.00 93.12 87 SER A CA 1
ATOM 627 C C . SER A 1 87 ? -2.317 4.039 3.508 1.00 93.12 87 SER A C 1
ATOM 629 O O . SER A 1 87 ? -2.792 3.963 4.644 1.00 93.12 87 SER A O 1
ATOM 631 N N . LEU A 1 88 ? -1.703 5.147 3.077 1.00 94.94 88 LEU A N 1
ATOM 632 C CA . LEU A 1 88 ? -1.560 6.357 3.892 1.00 94.94 88 LEU A CA 1
ATOM 633 C C . LEU A 1 88 ? -2.910 7.019 4.179 1.00 94.94 88 LEU A C 1
ATOM 635 O O . LEU A 1 88 ? -3.190 7.351 5.330 1.00 94.94 88 LEU A O 1
ATOM 639 N N . LEU A 1 89 ? -3.764 7.188 3.165 1.00 93.75 89 LEU A N 1
ATOM 640 C CA . LEU A 1 89 ? -5.075 7.809 3.353 1.00 93.75 89 LEU A CA 1
ATOM 641 C C . LEU A 1 89 ? -6.015 6.908 4.166 1.00 93.75 89 LEU A C 1
ATOM 643 O O . LEU A 1 89 ? -6.701 7.391 5.063 1.00 93.75 89 LEU A O 1
ATOM 647 N N . GLY A 1 90 ? -5.998 5.598 3.911 1.00 92.50 90 GLY A N 1
ATOM 648 C CA . GLY A 1 90 ? -6.698 4.590 4.706 1.00 92.50 90 GLY A CA 1
ATOM 649 C C . GLY A 1 90 ? -6.298 4.655 6.176 1.00 92.50 90 GLY A C 1
ATOM 650 O O . GLY A 1 90 ? -7.165 4.715 7.047 1.00 92.50 90 GLY A O 1
ATOM 651 N N . SER A 1 91 ? -4.997 4.740 6.459 1.00 92.81 91 SER A N 1
ATOM 652 C CA . SER A 1 91 ? -4.489 4.909 7.824 1.00 92.81 91 SER A CA 1
ATOM 653 C C . SER A 1 91 ? -4.939 6.236 8.436 1.00 92.81 91 SER A C 1
ATOM 655 O O . SER A 1 91 ? -5.478 6.249 9.539 1.00 92.81 91 SER A O 1
ATOM 657 N N . ALA A 1 92 ? -4.803 7.351 7.713 1.00 93.44 92 ALA A N 1
ATOM 658 C CA . ALA A 1 92 ? -5.181 8.678 8.201 1.00 93.44 92 ALA A CA 1
ATOM 659 C C . ALA A 1 92 ? -6.672 8.783 8.565 1.00 93.44 92 ALA A C 1
ATOM 661 O O . ALA A 1 92 ? -7.015 9.411 9.566 1.00 93.44 92 ALA A O 1
ATOM 662 N N . LEU A 1 93 ? -7.553 8.143 7.789 1.00 91.94 93 LEU A N 1
ATOM 663 C CA . LEU A 1 93 ? -8.988 8.095 8.088 1.00 91.94 93 LEU A CA 1
ATOM 664 C C . LEU A 1 93 ? -9.338 7.112 9.212 1.00 91.94 93 LEU A C 1
ATOM 666 O O . LEU A 1 93 ? -10.362 7.288 9.868 1.00 91.94 93 LEU A O 1
ATOM 670 N N . SER A 1 94 ? -8.504 6.098 9.446 1.00 89.19 94 SER A N 1
ATOM 671 C CA . SER A 1 94 ? -8.779 5.037 10.425 1.00 89.19 94 SER A CA 1
ATOM 672 C C . SER A 1 94 ? -8.219 5.318 11.807 1.00 89.19 94 SER A C 1
ATOM 674 O O . SER A 1 94 ? -8.827 4.910 12.791 1.00 89.19 94 SER A O 1
ATOM 676 N N . VAL A 1 95 ? -7.111 6.056 11.912 1.00 90.44 95 VAL A N 1
ATOM 677 C CA . VAL A 1 95 ? -6.497 6.436 13.197 1.00 90.44 95 VAL A CA 1
ATOM 678 C C . VAL A 1 95 ? -7.504 7.075 14.173 1.00 90.44 95 VAL A C 1
ATOM 680 O O . VAL A 1 95 ? -7.532 6.650 15.328 1.00 90.44 95 VAL A O 1
ATOM 683 N N . PRO A 1 96 ? -8.380 8.018 13.766 1.00 87.69 96 PRO A N 1
ATOM 684 C CA . PRO A 1 96 ? -9.344 8.633 14.684 1.00 87.69 96 PRO A CA 1
ATOM 685 C C . PRO A 1 96 ? -10.436 7.682 15.195 1.00 87.69 96 PRO A C 1
ATOM 687 O O . PRO A 1 96 ? -10.977 7.901 16.276 1.00 87.69 96 PRO A O 1
ATOM 690 N N . VAL A 1 97 ? -10.777 6.641 14.428 1.00 86.19 97 VAL A N 1
ATOM 691 C CA . VAL A 1 97 ? -11.859 5.691 14.755 1.00 86.19 97 VAL A CA 1
ATOM 692 C C . VAL A 1 97 ? -11.350 4.351 15.287 1.00 86.19 97 VAL A C 1
ATOM 694 O O . VAL A 1 97 ? -12.131 3.573 15.830 1.00 86.19 97 VAL A O 1
ATOM 697 N N . TYR A 1 98 ? -10.046 4.094 15.190 1.00 80.50 98 TYR A N 1
ATOM 698 C CA . TYR A 1 98 ? -9.383 2.928 15.763 1.00 80.50 98 TYR A CA 1
ATOM 699 C C . TYR A 1 98 ? -9.750 2.670 17.237 1.00 80.50 98 TYR A C 1
ATOM 701 O O . TYR A 1 98 ? -10.113 1.533 17.549 1.00 80.50 98 TYR A O 1
ATOM 709 N N . PRO A 1 99 ? -9.795 3.681 18.136 1.00 76.38 99 PRO A N 1
ATOM 710 C CA . PRO A 1 99 ? -10.189 3.446 19.524 1.00 76.38 99 PRO A CA 1
ATOM 711 C C . PRO A 1 99 ? -11.658 3.043 19.724 1.00 76.38 99 PRO A C 1
ATOM 713 O O . PRO A 1 99 ? -12.005 2.542 20.790 1.00 76.38 99 PRO A O 1
ATOM 716 N N . LEU A 1 100 ? -12.527 3.226 18.725 1.00 66.56 100 LEU A N 1
ATOM 717 C CA . LEU A 1 100 ? -13.970 2.979 18.845 1.00 66.56 100 LEU A CA 1
ATOM 718 C C . LEU A 1 100 ? -14.383 1.519 18.596 1.00 66.56 100 LEU A C 1
ATOM 720 O O . LEU A 1 100 ? -15.549 1.188 18.796 1.00 66.56 100 LEU A O 1
ATOM 724 N N . GLY A 1 101 ? -13.467 0.639 18.186 1.00 57.69 101 GLY A N 1
ATOM 725 C CA . GLY A 1 101 ? -13.770 -0.783 17.960 1.00 57.69 101 GLY A CA 1
ATOM 726 C C . GLY A 1 101 ? -12.715 -1.743 18.506 1.00 57.69 101 GLY A C 1
ATOM 727 O O . GLY A 1 101 ? -12.558 -2.854 18.005 1.00 57.69 101 GLY A O 1
ATOM 728 N N . TRP A 1 102 ? -12.053 -1.334 19.591 1.00 59.16 102 TRP A N 1
ATOM 729 C CA . TRP A 1 102 ? -11.069 -2.127 20.332 1.00 59.16 102 TRP A CA 1
ATOM 730 C C . TRP A 1 102 ? -11.610 -3.323 21.169 1.00 59.16 102 TRP A C 1
ATOM 732 O O . TRP A 1 102 ? -10.791 -3.947 21.829 1.00 59.16 102 TRP A O 1
ATOM 742 N N . PRO A 1 103 ? -12.899 -3.745 21.186 1.00 58.81 103 PRO A N 1
ATOM 743 C CA . PRO A 1 103 ? -13.243 -5.025 21.819 1.00 58.81 103 PRO A CA 1
ATOM 744 C C . PRO A 1 103 ? -13.283 -6.225 20.849 1.00 58.81 103 PRO A C 1
ATOM 746 O O . PRO A 1 103 ? -13.676 -7.305 21.273 1.00 58.81 103 PRO A O 1
ATOM 749 N N . PHE A 1 104 ? -12.922 -6.073 19.563 1.00 56.69 104 PHE A N 1
ATOM 750 C CA . PHE A 1 104 ? -13.122 -7.120 18.538 1.00 56.69 104 PHE A CA 1
ATOM 751 C C . PHE A 1 104 ? -11.860 -7.833 18.044 1.00 56.69 104 PHE A C 1
ATOM 753 O O . PHE A 1 104 ? -11.961 -8.629 17.115 1.00 56.69 104 PHE A O 1
ATOM 760 N N . VAL A 1 105 ? -10.690 -7.579 18.633 1.00 55.34 105 VAL A N 1
ATOM 761 C CA . VAL A 1 105 ? -9.501 -8.395 18.350 1.00 55.34 105 VAL A CA 1
ATOM 762 C C . VAL A 1 105 ? -9.678 -9.701 19.129 1.00 55.34 105 VAL A C 1
ATOM 764 O O . VAL A 1 105 ? -9.700 -9.640 20.357 1.00 55.34 105 VAL A O 1
ATOM 767 N N . PRO A 1 106 ? -9.882 -10.861 18.476 1.00 54.94 106 PRO A N 1
ATOM 768 C CA . PRO A 1 106 ? -9.829 -12.133 19.179 1.00 54.94 106 PRO A CA 1
ATOM 769 C C . PRO A 1 106 ? -8.420 -12.260 19.749 1.00 54.94 106 PRO A C 1
ATOM 771 O O . PRO A 1 106 ? -7.459 -12.037 19.011 1.00 54.94 106 PRO A O 1
ATOM 774 N N . ASP A 1 107 ? -8.299 -12.588 21.034 1.00 60.00 107 ASP A N 1
ATOM 775 C CA . ASP A 1 107 ? -7.010 -12.964 21.604 1.00 60.00 107 ASP A CA 1
ATOM 776 C C . ASP A 1 107 ? -6.422 -14.062 20.706 1.00 60.00 107 ASP A C 1
ATOM 778 O O . ASP A 1 107 ? -7.077 -15.081 20.450 1.00 60.00 107 ASP A O 1
ATOM 782 N N . GLU A 1 108 ? -5.232 -13.828 20.145 1.00 61.31 108 GLU A N 1
ATOM 783 C CA . GLU A 1 108 ? -4.498 -14.903 19.485 1.00 61.31 108 GLU A CA 1
ATOM 784 C C . GLU A 1 108 ? -4.411 -16.060 20.487 1.00 61.31 108 GLU A C 1
ATOM 786 O O . GLU A 1 108 ? -4.113 -15.811 21.661 1.00 61.31 108 GLU A O 1
ATOM 791 N N . PRO A 1 109 ? -4.706 -17.310 20.089 1.00 54.12 109 PRO A N 1
ATOM 792 C CA . PRO A 1 109 ? -4.479 -18.427 20.984 1.00 54.12 109 PRO A CA 1
ATOM 793 C C . PRO A 1 109 ? -3.003 -18.390 21.381 1.00 54.12 109 PRO A C 1
ATOM 795 O O . PRO A 1 109 ? -2.129 -18.440 20.514 1.00 54.12 109 PRO A O 1
ATOM 798 N N . GLU A 1 110 ? -2.750 -18.236 22.684 1.00 55.22 110 GLU A N 1
ATOM 799 C CA . GLU A 1 110 ? -1.413 -18.316 23.264 1.00 55.22 110 GLU A CA 1
ATOM 800 C C . GLU A 1 110 ? -0.708 -19.532 22.649 1.00 55.22 110 GLU A C 1
ATOM 802 O O . GLU A 1 110 ? -1.298 -20.619 22.638 1.00 55.22 110 GLU A O 1
ATOM 807 N N . PRO A 1 111 ? 0.508 -19.381 22.092 1.00 53.28 111 PRO A N 1
ATOM 808 C CA . PRO A 1 111 ? 1.252 -20.531 21.616 1.00 53.28 111 PRO A CA 1
ATOM 809 C C . PRO A 1 111 ? 1.395 -21.498 22.78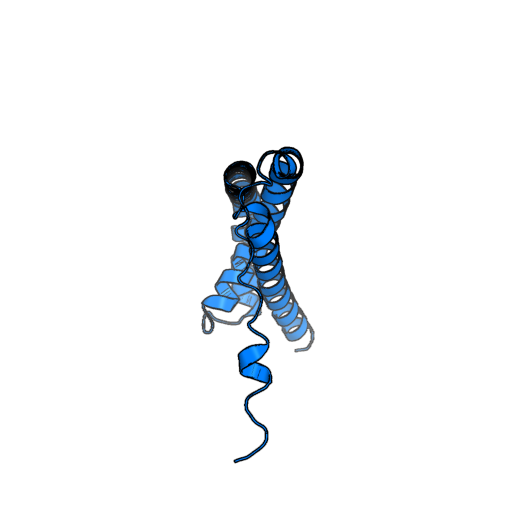9 1.00 53.28 111 PRO A C 1
ATOM 811 O O . PRO A 1 111 ? 1.986 -21.153 23.814 1.00 53.28 111 PRO A O 1
ATOM 814 N N . ASP A 1 112 ? 0.810 -22.687 22.648 1.00 59.94 112 ASP A N 1
ATOM 815 C CA . ASP A 1 112 ? 0.904 -23.742 23.643 1.00 59.94 112 ASP A CA 1
ATOM 816 C C . ASP A 1 112 ? 2.381 -24.131 23.782 1.00 59.94 112 ASP A C 1
ATOM 818 O O . ASP A 1 112 ? 2.950 -24.880 22.986 1.00 59.94 112 ASP A O 1
ATOM 822 N N . LEU A 1 113 ? 3.031 -23.577 24.806 1.00 59.25 113 LEU A N 1
ATOM 823 C CA . LEU A 1 113 ? 4.397 -23.918 25.201 1.00 59.25 113 LEU A CA 1
ATOM 824 C C . LEU A 1 113 ? 4.526 -25.407 25.584 1.00 59.25 113 LEU A C 1
ATOM 826 O O . LEU A 1 113 ? 5.646 -25.883 25.780 1.00 59.25 113 LEU A O 1
ATOM 830 N N . GLY A 1 114 ? 3.415 -26.150 25.665 1.00 57.28 114 GLY A N 1
ATOM 831 C CA . GLY A 1 114 ? 3.367 -27.599 25.812 1.00 57.28 114 GLY A CA 1
ATOM 832 C C . GLY A 1 114 ? 3.975 -28.373 24.638 1.00 57.28 114 GLY A C 1
ATOM 833 O O . GLY A 1 114 ? 4.589 -29.413 24.882 1.00 57.28 114 GLY A O 1
ATOM 834 N N . ASP A 1 115 ? 3.921 -27.848 23.409 1.00 53.88 115 ASP A N 1
ATOM 835 C CA . ASP A 1 115 ? 4.490 -28.528 22.230 1.00 53.88 115 ASP A CA 1
ATOM 836 C C . ASP A 1 115 ? 6.008 -28.305 22.084 1.00 53.88 115 ASP A C 1
ATOM 838 O O . ASP A 1 115 ? 6.718 -29.147 21.536 1.00 53.88 115 ASP A O 1
ATOM 842 N N . LEU A 1 116 ? 6.550 -27.216 22.644 1.00 52.94 116 LEU A N 1
ATOM 843 C CA . LEU A 1 116 ? 8.001 -26.963 22.676 1.00 52.94 116 LEU A CA 1
ATOM 844 C C . LEU A 1 116 ? 8.719 -27.703 23.818 1.00 52.94 116 LEU A C 1
ATOM 846 O O . LEU A 1 116 ? 9.947 -27.794 23.819 1.00 52.94 116 LEU A O 1
ATOM 850 N N . ALA A 1 117 ? 7.975 -28.248 24.785 1.00 55.72 117 ALA A N 1
ATOM 851 C CA . ALA A 1 117 ? 8.524 -29.005 25.909 1.00 55.72 117 ALA A CA 1
ATOM 852 C C . ALA A 1 117 ? 8.644 -30.522 25.638 1.00 55.72 117 ALA A C 1
ATOM 854 O O . ALA A 1 117 ? 9.169 -31.242 26.492 1.00 55.72 117 ALA A O 1
ATOM 855 N N . GLN A 1 118 ? 8.180 -31.021 24.480 1.00 53.09 118 GLN A N 1
ATOM 856 C CA . GLN A 1 118 ? 8.062 -32.462 24.198 1.00 53.09 118 GLN A CA 1
ATOM 857 C C . GLN A 1 118 ? 9.081 -33.087 23.232 1.00 53.09 118 GLN A C 1
ATOM 859 O O . GLN A 1 118 ? 8.944 -34.271 22.938 1.00 53.09 118 GLN A O 1
ATOM 864 N N . GLU A 1 119 ? 10.168 -32.413 22.846 1.00 53.44 119 GLU A N 1
ATOM 865 C CA . GLU A 1 119 ? 11.315 -33.136 22.260 1.00 53.44 119 GLU A CA 1
ATOM 866 C C . GLU A 1 119 ? 12.636 -32.941 23.018 1.00 53.44 119 GLU A C 1
ATOM 868 O O . GLU A 1 119 ? 13.554 -32.267 22.551 1.00 53.44 119 GLU A O 1
ATOM 873 N N . PRO A 1 120 ? 12.820 -33.643 24.153 1.00 51.00 120 PRO A N 1
ATOM 874 C CA . PRO A 1 120 ? 14.107 -34.177 24.542 1.00 51.00 120 PRO A CA 1
ATOM 875 C C . PRO A 1 120 ? 14.162 -35.662 24.148 1.00 51.00 120 PRO A C 1
ATOM 877 O O . PRO A 1 120 ? 13.856 -36.547 24.945 1.00 51.00 120 PRO A O 1
ATOM 880 N N . GLY A 1 121 ? 14.595 -35.935 22.917 1.00 57.31 121 GLY A N 1
ATOM 881 C CA . GLY A 1 121 ? 15.150 -37.238 22.552 1.00 57.31 121 GLY A CA 1
ATOM 882 C C . GLY A 1 121 ? 14.354 -38.046 21.535 1.00 57.31 121 GLY A C 1
ATOM 883 O O . GLY A 1 121 ? 13.540 -38.893 21.903 1.00 57.31 121 GLY A O 1
ATOM 884 N N . ARG A 1 122 ? 14.747 -37.906 20.268 1.00 40.16 122 ARG A N 1
ATOM 885 C CA . ARG A 1 122 ? 14.961 -39.039 19.366 1.00 40.16 122 ARG A CA 1
ATOM 886 C C . ARG A 1 122 ? 15.988 -38.710 18.295 1.00 40.16 122 ARG A C 1
ATOM 888 O O . ARG A 1 122 ? 15.984 -37.563 17.810 1.00 40.16 122 ARG A O 1
#

Sequence (122 aa):
AGWLVVATSGCRGAGEWSSDLYVTTSAVFTPNPASGLTYYTGLGLGFALGFPLCLVSWPLALWAHGGVDDDRTFGLSAISPALTLGSLLGSALSVPVYPLGWPFVPDEPEPDLGDLAQEPGR

Secondary structure (DSSP, 8-state):
-HHHHHHHHHHHHHHHHHHHHHHHHHHHHSSSHHHHHHHHHHHHHHHHHHHHHHHHHHHHHHHHHSSSS-HHHHHHHHHHHHHHHHHHHHHHHHTTTGGGGTT--PPPP---TTTTTS-S--

pLDDT: mean 78.34, std 14.41, range [40.16, 94.94]

Foldseek 3Di:
DVVLVVLLCVLLVLLVVLVVLLVVLCVLQCLFPQLNVLLQVQLVVLLVVQVVVLVVQLVSLCSSVVHCPPVRSSVSSSSSRSSNRSSVRSNVRRVVCSVVRVVRDPPDPDPPCVVVVPDPDD

Radius of gyration: 19.58 Å; chains: 1; bounding box: 40×49×46 Å